Protein AF-A0A940J4S6-F1 (afdb_monomer_lite)

Secondary structure (DSSP, 8-state):
-HHHHHHHHHHHHHHHHHHHHHHS-SSSPPPTT-HHHHHHHHHHHHTS----GGG-PPPPPHHHHHHT-------SS-----

pLDDT: mean 73.94, std 13.81, range [53.03, 97.81]

Foldseek 3Di:
DVVVVVVVVVVVVVVVVVCQDVVVDPPLDARPPCNVVSVVVVVVVVPDPDPDCPVVDPPPPVVVVVVVPPDPDPPPPDDDDD

Structure (mmCIF, N/CA/C/O backbone):
data_AF-A0A940J4S6-F1
#
_entry.id   AF-A0A940J4S6-F1
#
loop_
_atom_site.group_PDB
_atom_site.id
_atom_site.type_symbol
_atom_site.label_atom_id
_atom_site.label_alt_id
_atom_site.label_comp_id
_atom_site.label_asym_id
_atom_site.label_entity_id
_atom_site.label_seq_id
_atom_site.pdbx_PDB_ins_code
_atom_site.Cartn_x
_atom_site.Cartn_y
_atom_site.Cartn_z
_atom_site.occupancy
_atom_site.B_iso_or_equiv
_atom_site.auth_seq_id
_atom_site.auth_comp_id
_atom_site.auth_asym_id
_atom_site.auth_atom_id
_atom_site.pdbx_PDB_model_num
ATOM 1 N N . MET A 1 1 ? 12.116 -14.000 -23.431 1.00 85.12 1 MET A N 1
ATOM 2 C CA . MET A 1 1 ? 10.925 -14.770 -23.007 1.00 85.12 1 MET A CA 1
ATOM 3 C C . MET A 1 1 ? 10.725 -14.722 -21.496 1.00 85.12 1 MET A C 1
ATOM 5 O O . MET A 1 1 ? 9.744 -14.124 -21.084 1.00 85.12 1 MET A O 1
ATOM 9 N N . LEU A 1 2 ? 11.657 -15.217 -20.665 1.00 95.50 2 LEU A N 1
ATOM 10 C CA . LEU A 1 2 ? 11.550 -15.121 -19.192 1.00 95.50 2 LEU A CA 1
ATOM 11 C C . LEU A 1 2 ? 11.308 -13.687 -18.689 1.00 95.50 2 LEU A C 1
ATOM 13 O O . LEU A 1 2 ? 10.411 -13.460 -17.888 1.00 95.50 2 LEU A O 1
ATOM 17 N N . TRP A 1 3 ? 12.065 -12.716 -19.206 1.00 96.25 3 TRP A N 1
ATOM 18 C CA . TRP A 1 3 ? 11.909 -11.304 -18.841 1.00 96.25 3 TRP A CA 1
ATOM 19 C C . TRP A 1 3 ? 10.495 -10.770 -19.101 1.00 96.25 3 TRP A C 1
ATOM 21 O O . TRP A 1 3 ? 9.911 -10.097 -18.261 1.00 96.25 3 TRP A O 1
ATOM 31 N N . THR A 1 4 ? 9.920 -11.126 -20.250 1.00 95.25 4 THR A N 1
ATOM 32 C CA . THR A 1 4 ? 8.550 -10.763 -20.624 1.00 95.25 4 THR A CA 1
ATOM 33 C C . THR A 1 4 ? 7.535 -11.365 -19.657 1.00 95.25 4 THR A C 1
ATOM 35 O O . THR A 1 4 ? 6.616 -10.673 -19.239 1.00 95.25 4 THR A O 1
ATOM 38 N N . LEU A 1 5 ? 7.724 -12.626 -19.257 1.00 97.06 5 LEU A N 1
ATOM 39 C CA . LEU A 1 5 ? 6.862 -13.284 -18.273 1.00 97.06 5 LEU A CA 1
ATOM 40 C C . LEU A 1 5 ? 6.968 -12.628 -16.892 1.00 97.06 5 LEU A C 1
ATOM 42 O O . LEU A 1 5 ? 5.945 -12.422 -16.248 1.00 97.06 5 LEU A O 1
ATOM 46 N N . LEU A 1 6 ? 8.175 -12.244 -16.461 1.00 97.62 6 LEU A N 1
ATOM 47 C CA . LEU A 1 6 ? 8.382 -11.502 -15.214 1.00 97.62 6 LEU A CA 1
ATOM 48 C C . LEU A 1 6 ? 7.698 -10.136 -15.248 1.00 97.62 6 LEU A C 1
ATOM 50 O O . LEU A 1 6 ? 7.008 -9.776 -14.300 1.00 97.62 6 LEU A O 1
ATOM 54 N N . ALA A 1 7 ? 7.863 -9.393 -16.343 1.00 97.12 7 ALA A N 1
ATOM 55 C CA . ALA A 1 7 ? 7.220 -8.098 -16.520 1.00 97.12 7 ALA A CA 1
ATOM 56 C C . ALA A 1 7 ? 5.691 -8.230 -16.496 1.00 97.12 7 ALA A C 1
ATOM 58 O O . ALA A 1 7 ?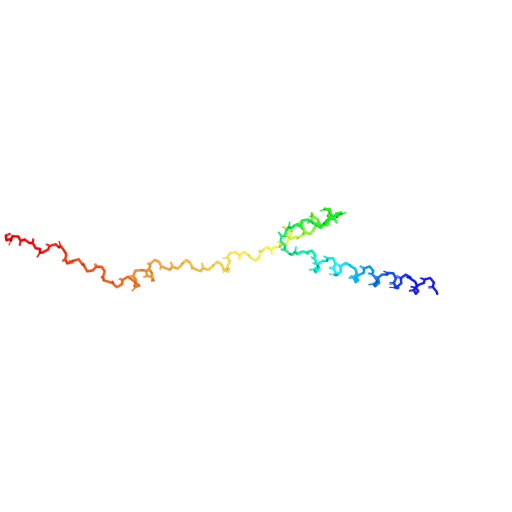 5.026 -7.445 -15.828 1.00 97.12 7 ALA A O 1
ATOM 59 N N . MET A 1 8 ? 5.145 -9.254 -17.163 1.00 97.50 8 MET A N 1
ATOM 60 C CA . MET A 1 8 ? 3.711 -9.545 -17.168 1.00 97.50 8 MET A CA 1
ATOM 61 C C . MET A 1 8 ? 3.209 -9.907 -15.764 1.00 97.50 8 MET A C 1
ATOM 63 O O . MET A 1 8 ? 2.209 -9.367 -15.303 1.00 97.50 8 MET A O 1
ATOM 67 N N . LEU A 1 9 ? 3.931 -10.767 -15.045 1.00 97.81 9 LEU A N 1
ATOM 68 C CA . LEU A 1 9 ? 3.591 -11.123 -13.670 1.00 97.81 9 LEU A CA 1
ATOM 69 C C . LEU A 1 9 ? 3.613 -9.895 -12.750 1.00 97.81 9 LEU A C 1
ATOM 71 O O . LEU A 1 9 ? 2.693 -9.708 -11.961 1.00 97.81 9 LEU A O 1
ATOM 75 N N . LEU A 1 10 ? 4.624 -9.032 -12.883 1.00 97.81 10 LEU A N 1
ATOM 76 C CA . LEU A 1 10 ? 4.761 -7.817 -12.083 1.00 97.81 10 LEU A CA 1
ATOM 77 C C . LEU A 1 10 ? 3.562 -6.877 -12.254 1.00 97.81 10 LEU A C 1
ATOM 79 O O . LEU A 1 10 ? 3.007 -6.417 -11.259 1.00 97.81 10 LEU A O 1
ATOM 83 N N . ILE A 1 11 ? 3.139 -6.609 -13.494 1.00 97.75 11 ILE A N 1
ATOM 84 C CA . ILE A 1 11 ? 1.985 -5.730 -13.749 1.00 97.75 11 ILE A CA 1
ATOM 85 C C . ILE A 1 11 ? 0.672 -6.341 -13.247 1.00 97.75 11 ILE A C 1
ATOM 87 O O . ILE A 1 11 ? -0.173 -5.614 -12.733 1.00 97.75 11 ILE A O 1
ATOM 91 N N . LEU A 1 12 ? 0.517 -7.667 -13.328 1.00 97.75 12 LEU A N 1
ATOM 92 C CA . LEU A 1 12 ? -0.630 -8.388 -12.767 1.00 97.75 12 LEU A CA 1
ATOM 93 C C . LEU A 1 12 ? -0.678 -8.261 -11.239 1.00 97.75 12 LEU A C 1
ATOM 95 O O . LEU A 1 12 ? -1.738 -7.979 -10.684 1.00 97.75 12 LEU A O 1
ATOM 99 N N . LEU A 1 13 ? 0.467 -8.410 -10.567 1.00 96.44 13 LEU A N 1
ATOM 100 C CA . LEU A 1 13 ? 0.574 -8.220 -9.120 1.00 96.44 13 LEU A CA 1
ATOM 101 C C . LEU A 1 13 ? 0.260 -6.778 -8.713 1.00 96.44 13 LEU A C 1
ATOM 103 O O . LEU A 1 13 ? -0.486 -6.567 -7.760 1.00 96.44 13 LEU A O 1
ATOM 107 N N . LEU A 1 14 ? 0.775 -5.791 -9.453 1.00 96.31 14 LEU A N 1
ATOM 108 C CA . LEU A 1 14 ? 0.470 -4.378 -9.215 1.00 96.31 14 LEU A CA 1
ATOM 109 C C . LEU A 1 14 ? -1.027 -4.091 -9.364 1.00 96.31 14 LEU A C 1
ATOM 111 O O . LEU A 1 14 ? -1.621 -3.460 -8.494 1.00 96.31 14 LEU A O 1
ATOM 115 N N . ALA A 1 15 ? -1.650 -4.577 -10.439 1.00 95.94 15 ALA A N 1
ATOM 116 C CA . ALA A 1 15 ? -3.077 -4.390 -10.677 1.00 95.94 15 ALA A CA 1
ATOM 117 C C . ALA A 1 15 ? -3.923 -5.035 -9.571 1.00 95.94 15 ALA A C 1
ATOM 119 O O . ALA A 1 15 ? -4.835 -4.400 -9.043 1.00 95.94 15 ALA A O 1
ATOM 120 N N . ALA A 1 16 ? -3.590 -6.266 -9.172 1.00 91.69 16 ALA A N 1
ATOM 121 C CA . ALA A 1 16 ? -4.256 -6.943 -8.067 1.00 91.69 16 ALA A CA 1
ATOM 122 C C . ALA A 1 16 ? -4.107 -6.162 -6.753 1.00 91.69 16 ALA A C 1
ATOM 124 O O . ALA A 1 16 ? -5.092 -5.984 -6.043 1.00 91.69 16 ALA A O 1
ATOM 125 N N . ALA A 1 17 ? -2.915 -5.636 -6.454 1.00 86.19 17 ALA A N 1
ATOM 126 C CA . ALA A 1 17 ? -2.680 -4.819 -5.267 1.00 86.19 17 ALA A CA 1
ATOM 127 C C . ALA A 1 17 ? -3.533 -3.541 -5.264 1.00 86.19 17 ALA A C 1
ATOM 129 O O . ALA A 1 17 ? -4.133 -3.214 -4.242 1.00 86.19 17 ALA A O 1
ATOM 130 N N . VAL A 1 18 ? -3.647 -2.856 -6.407 1.00 88.62 18 VAL A N 1
ATOM 131 C CA . VAL A 1 18 ? -4.524 -1.682 -6.557 1.00 88.62 18 VA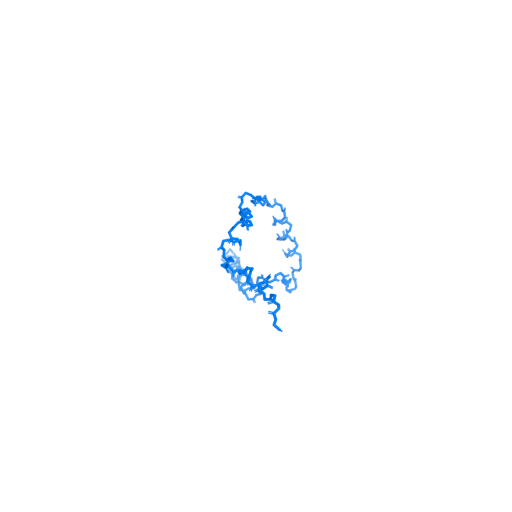L A CA 1
ATOM 132 C C . VAL A 1 18 ? -5.983 -2.062 -6.321 1.00 88.62 18 VAL A C 1
ATOM 134 O O . VAL A 1 18 ? -6.671 -1.385 -5.563 1.00 88.62 18 VAL A O 1
ATOM 137 N N . VAL A 1 19 ? -6.458 -3.158 -6.917 1.00 87.75 19 VAL A N 1
ATOM 138 C CA . VAL A 1 19 ? -7.832 -3.638 -6.715 1.00 87.75 19 VAL A CA 1
ATOM 139 C C . VAL A 1 19 ? -8.081 -3.986 -5.252 1.00 87.75 19 VAL A C 1
ATOM 141 O O . VAL A 1 19 ? -9.103 -3.585 -4.717 1.00 87.75 19 VAL A O 1
ATOM 144 N N . VAL A 1 20 ? -7.153 -4.675 -4.585 1.00 82.25 20 VAL A N 1
ATOM 145 C CA . VAL A 1 20 ? -7.257 -5.008 -3.157 1.00 82.25 20 VAL A CA 1
ATOM 146 C C . VAL A 1 20 ? -7.299 -3.741 -2.306 1.00 82.25 20 VAL A C 1
ATOM 148 O O . VAL A 1 20 ? -8.171 -3.630 -1.456 1.00 82.25 20 VAL A O 1
ATOM 151 N N . TYR A 1 21 ? -6.422 -2.768 -2.559 1.00 72.81 21 TYR A N 1
ATOM 152 C CA . TYR A 1 21 ? -6.404 -1.491 -1.841 1.00 72.81 21 TYR A CA 1
ATOM 153 C C . TYR A 1 21 ? -7.685 -0.670 -2.038 1.00 72.81 21 TYR A C 1
ATOM 155 O O . TYR A 1 21 ? -8.151 -0.010 -1.115 1.00 72.81 21 TYR A O 1
ATOM 163 N N . VAL A 1 22 ? -8.254 -0.684 -3.245 1.00 80.75 22 VAL A N 1
ATOM 164 C CA . VAL A 1 22 ? -9.494 0.044 -3.549 1.00 80.75 22 VAL A CA 1
ATOM 165 C C . VAL A 1 22 ? -10.722 -0.699 -3.012 1.00 80.75 22 VAL A C 1
ATOM 167 O O . VAL A 1 22 ? -11.654 -0.061 -2.526 1.00 80.75 22 VAL A O 1
ATOM 170 N N . ALA A 1 23 ? -10.740 -2.032 -3.101 1.00 78.12 23 ALA A N 1
ATOM 171 C CA . ALA A 1 23 ? -11.865 -2.867 -2.685 1.00 78.12 23 ALA A CA 1
ATOM 172 C C . ALA A 1 23 ? -11.939 -3.053 -1.162 1.00 78.12 23 ALA A C 1
ATOM 174 O O . ALA A 1 23 ? -13.043 -3.117 -0.624 1.00 78.12 23 ALA A O 1
ATOM 175 N N . TYR A 1 24 ? -10.798 -3.118 -0.467 1.00 70.44 24 TYR A N 1
ATOM 176 C CA . TYR A 1 24 ? -10.742 -3.094 0.995 1.00 70.44 24 TYR A CA 1
ATOM 177 C C . TYR A 1 24 ? -10.669 -1.639 1.484 1.00 70.44 24 TYR A C 1
ATOM 179 O O . TYR A 1 24 ? -9.718 -0.926 1.173 1.00 70.44 24 TYR A O 1
ATOM 187 N N . PRO A 1 25 ? -11.687 -1.144 2.204 1.00 63.44 25 PRO A N 1
ATOM 188 C CA . PRO A 1 25 ? -11.878 0.287 2.412 1.00 63.44 25 PRO A CA 1
ATOM 189 C C . PRO A 1 25 ? -10.895 0.916 3.418 1.00 63.44 25 PRO A C 1
ATOM 191 O O . PRO A 1 25 ? -10.369 0.266 4.316 1.00 63.44 25 PRO A O 1
ATOM 194 N N . HIS A 1 26 ? -10.736 2.244 3.313 1.00 53.16 26 HIS A N 1
ATOM 195 C CA . HIS A 1 26 ? -9.873 3.147 4.104 1.00 5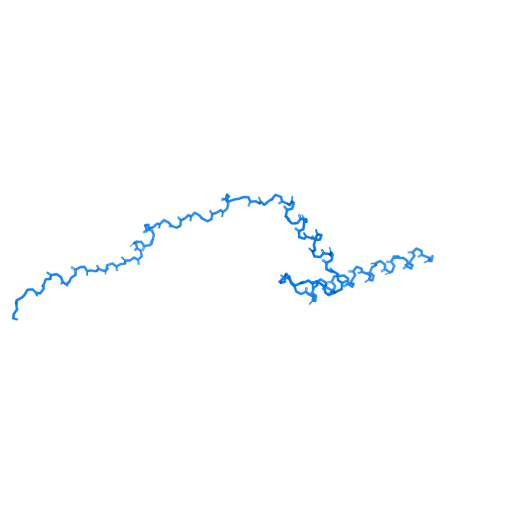3.16 26 HIS A CA 1
ATOM 196 C C . HIS A 1 26 ? -10.289 3.314 5.588 1.00 53.16 26 HIS A C 1
ATOM 198 O O . HIS A 1 26 ? -10.117 4.383 6.173 1.00 53.16 26 HIS A O 1
ATOM 204 N N . ARG A 1 27 ? -10.902 2.299 6.209 1.00 59.38 27 ARG A N 1
ATOM 205 C CA . ARG A 1 27 ? -11.507 2.408 7.551 1.00 59.38 27 ARG A CA 1
ATOM 206 C C . ARG A 1 27 ? -10.640 1.882 8.695 1.00 59.38 27 ARG A C 1
ATOM 208 O O . ARG A 1 27 ? -11.146 1.677 9.790 1.00 59.38 27 ARG A O 1
ATOM 215 N N . GLY A 1 28 ? -9.341 1.695 8.468 1.00 56.75 28 GLY A N 1
ATOM 216 C CA . GLY A 1 28 ? -8.456 1.100 9.474 1.00 56.75 28 GLY A CA 1
ATOM 217 C C . GLY A 1 28 ? -8.743 -0.383 9.733 1.00 56.75 28 GLY A C 1
ATOM 218 O O . GLY A 1 28 ? -8.221 -0.931 10.697 1.00 56.75 28 GLY A O 1
ATOM 219 N N . GLU A 1 29 ? -9.553 -1.031 8.890 1.00 62.12 29 GLU A N 1
ATOM 220 C CA . GLU A 1 29 ? -9.709 -2.484 8.905 1.00 62.12 29 GLU A CA 1
ATOM 221 C C . GLU A 1 29 ? -8.479 -3.134 8.267 1.00 62.12 29 GLU A C 1
ATOM 223 O O . GLU A 1 29 ? -8.000 -2.717 7.210 1.00 62.12 29 GLU A O 1
ATOM 228 N N . GLU A 1 30 ? -7.940 -4.139 8.952 1.00 61.19 30 GLU A N 1
ATOM 229 C CA . GLU A 1 30 ? -6.757 -4.874 8.521 1.00 61.19 30 GLU A CA 1
ATOM 230 C C . GLU A 1 30 ? -7.042 -5.634 7.222 1.00 61.19 30 GLU A C 1
ATOM 232 O O . GLU A 1 30 ? -8.077 -6.287 7.075 1.00 61.19 30 GLU A O 1
ATOM 237 N N . VAL A 1 31 ? -6.106 -5.571 6.270 1.00 61.06 31 VAL A N 1
ATOM 238 C CA . VAL A 1 31 ? -6.209 -6.316 5.010 1.00 61.06 31 VAL A CA 1
ATOM 239 C C . VAL A 1 31 ? -6.239 -7.816 5.340 1.00 61.06 31 VAL A C 1
ATOM 241 O O . VAL A 1 31 ? -5.267 -8.321 5.921 1.00 61.06 31 VAL A O 1
ATOM 244 N N . PRO A 1 32 ? -7.299 -8.565 4.976 1.00 63.47 32 PRO A N 1
ATOM 245 C CA . PRO A 1 32 ? -7.373 -9.985 5.286 1.00 63.47 32 PRO A CA 1
ATOM 246 C C . PRO A 1 32 ? -6.175 -10.719 4.688 1.00 63.47 32 PRO A C 1
ATOM 248 O O . PRO A 1 32 ? -5.908 -10.594 3.495 1.00 63.47 32 PRO A O 1
ATOM 251 N N . HIS A 1 33 ? -5.498 -11.525 5.510 1.00 66.69 33 HIS A N 1
ATOM 252 C CA . HIS A 1 33 ? -4.286 -12.298 5.184 1.00 66.69 33 HIS A CA 1
ATOM 253 C C . HIS A 1 33 ? -2.959 -11.512 5.135 1.00 66.69 33 HIS A C 1
ATOM 255 O O . HIS A 1 33 ? -1.918 -12.125 4.900 1.00 66.69 33 HIS A O 1
ATOM 261 N N . ALA A 1 34 ? -2.941 -10.201 5.413 1.00 70.00 34 ALA A N 1
ATOM 262 C CA . ALA A 1 34 ? -1.700 -9.413 5.473 1.00 70.00 34 ALA A CA 1
ATOM 263 C C . ALA A 1 34 ? -1.665 -8.384 6.630 1.00 70.00 34 ALA A C 1
ATOM 265 O O . ALA A 1 34 ? -1.448 -7.195 6.384 1.00 70.00 34 ALA A O 1
ATOM 266 N N . PRO A 1 35 ? -1.808 -8.815 7.901 1.00 69.75 35 PRO A N 1
ATOM 267 C CA . PRO A 1 35 ? -1.788 -7.906 9.058 1.00 69.75 35 PRO A CA 1
ATOM 268 C C . PRO A 1 35 ? -0.465 -7.127 9.180 1.00 69.75 35 PRO A C 1
ATOM 270 O O . PRO A 1 35 ? -0.448 -5.950 9.537 1.00 69.75 35 PRO A O 1
ATOM 273 N N . TRP A 1 36 ? 0.646 -7.744 8.763 1.00 74.88 36 TRP A N 1
ATOM 274 C CA . TRP A 1 36 ? 1.982 -7.139 8.759 1.00 74.88 36 TRP A CA 1
ATOM 275 C C . TRP A 1 36 ? 2.093 -5.889 7.870 1.00 74.88 36 TRP A C 1
ATOM 277 O O . TRP A 1 36 ? 2.905 -5.004 8.144 1.00 74.88 36 TRP A O 1
ATOM 287 N N . LEU A 1 37 ? 1.283 -5.796 6.808 1.00 72.75 37 LEU A N 1
ATOM 288 C CA . LEU A 1 37 ? 1.295 -4.654 5.895 1.00 72.75 37 LEU A CA 1
ATOM 289 C C . LEU A 1 37 ? 0.660 -3.422 6.550 1.00 72.75 37 LEU A C 1
ATOM 291 O O . LEU A 1 37 ? 1.179 -2.314 6.413 1.00 72.75 37 LEU A O 1
ATOM 295 N N . GLY A 1 38 ? -0.423 -3.621 7.310 1.00 68.00 38 GLY A N 1
ATOM 296 C CA . GLY A 1 38 ? -1.063 -2.556 8.083 1.00 68.00 38 GLY A CA 1
ATOM 297 C C . GLY A 1 38 ? -0.129 -1.991 9.152 1.00 68.00 38 GLY A C 1
ATOM 298 O O . GLY A 1 38 ? -0.017 -0.775 9.303 1.00 68.00 38 GLY A O 1
ATOM 299 N N . GLU A 1 39 ? 0.615 -2.863 9.829 1.00 77.62 39 GLU A N 1
ATOM 300 C CA . GLU A 1 39 ? 1.564 -2.463 10.868 1.00 77.62 39 GLU A CA 1
ATOM 301 C C . GLU A 1 39 ? 2.766 -1.686 10.305 1.00 77.62 39 GLU A C 1
ATOM 303 O O . GLU A 1 39 ? 3.174 -0.674 10.880 1.00 77.62 39 GLU A O 1
ATOM 308 N N . ALA A 1 40 ? 3.280 -2.079 9.134 1.00 82.00 40 ALA A N 1
ATOM 309 C CA . ALA A 1 40 ? 4.351 -1.353 8.450 1.00 82.00 40 ALA A CA 1
ATOM 310 C C . ALA A 1 40 ? 3.914 0.056 8.009 1.00 82.00 40 ALA A C 1
ATOM 312 O O . ALA A 1 40 ? 4.660 1.021 8.189 1.00 82.00 40 ALA A O 1
ATOM 313 N N . ILE A 1 41 ? 2.695 0.189 7.475 1.00 75.56 41 ILE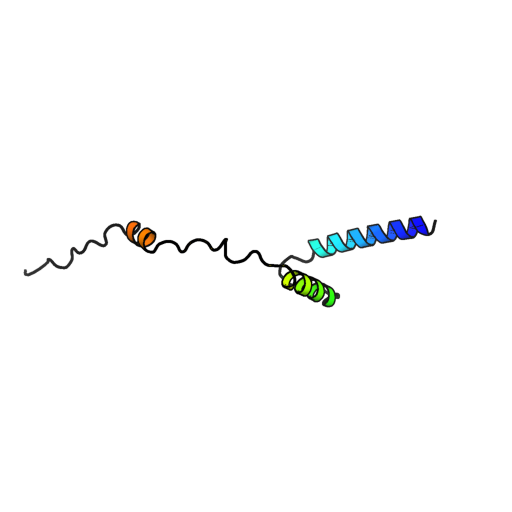 A N 1
ATOM 314 C CA . ILE A 1 41 ? 2.130 1.485 7.074 1.00 75.56 41 ILE A CA 1
ATOM 315 C C . ILE A 1 41 ? 1.897 2.369 8.301 1.00 75.56 41 ILE A C 1
ATOM 317 O O . ILE A 1 41 ? 2.304 3.529 8.295 1.00 75.56 41 ILE A O 1
ATOM 321 N N . LYS A 1 42 ? 1.308 1.825 9.374 1.00 77.19 42 LYS A N 1
ATOM 322 C CA . LYS A 1 42 ? 1.078 2.551 10.632 1.00 77.19 42 LYS A CA 1
ATOM 323 C C . LYS A 1 42 ? 2.381 3.108 11.202 1.00 77.19 42 LYS A C 1
ATOM 325 O O . LYS A 1 42 ? 2.461 4.290 11.523 1.00 77.19 42 LYS A O 1
ATOM 330 N N . LYS A 1 43 ? 3.423 2.279 11.237 1.00 81.12 43 LYS A N 1
ATOM 331 C CA . LYS A 1 43 ? 4.754 2.673 11.703 1.00 81.12 43 LYS A CA 1
ATOM 332 C C . LYS A 1 43 ? 5.398 3.737 10.808 1.00 81.12 43 LYS A C 1
ATOM 334 O O . LYS A 1 43 ? 6.118 4.598 11.300 1.00 81.12 43 LYS A O 1
ATOM 339 N N . GLY A 1 44 ? 5.119 3.703 9.504 1.00 84.44 44 GLY A N 1
ATOM 340 C CA . GLY A 1 44 ? 5.523 4.749 8.563 1.00 84.44 44 GLY A CA 1
ATOM 341 C C . GLY A 1 44 ? 4.817 6.086 8.809 1.00 84.44 44 GLY A C 1
ATOM 342 O O . GLY A 1 44 ? 5.469 7.125 8.785 1.00 84.44 44 GLY A O 1
ATOM 343 N N . VAL A 1 45 ? 3.510 6.064 9.095 1.00 80.81 45 VAL A N 1
ATOM 344 C CA . VAL A 1 45 ? 2.717 7.262 9.430 1.00 80.81 45 VAL A CA 1
ATOM 345 C C . VAL A 1 45 ? 3.165 7.883 10.750 1.00 80.81 45 VAL A C 1
ATOM 347 O O . VAL A 1 45 ? 3.336 9.094 10.816 1.00 80.81 45 VAL A O 1
ATOM 350 N N . GLU A 1 46 ? 3.418 7.074 11.777 1.00 80.38 46 GLU A N 1
ATOM 351 C CA . GLU A 1 46 ? 3.932 7.561 13.067 1.00 80.38 46 GLU A CA 1
ATOM 352 C C . GLU A 1 46 ? 5.343 8.164 12.960 1.00 80.38 46 GLU A C 1
ATOM 354 O O . GLU A 1 46 ? 5.705 9.031 13.751 1.00 80.38 46 GLU A O 1
ATOM 359 N N . ALA A 1 47 ? 6.143 7.730 11.982 1.00 83.38 47 ALA A N 1
ATOM 360 C CA . ALA A 1 47 ? 7.480 8.266 11.736 1.00 83.38 47 ALA A CA 1
ATOM 361 C C . ALA A 1 47 ? 7.480 9.575 10.926 1.00 83.38 47 ALA A C 1
ATOM 363 O O . ALA A 1 47 ? 8.517 10.237 10.830 1.00 83.38 47 ALA A O 1
ATOM 364 N N . LEU A 1 48 ? 6.350 9.945 10.318 1.00 84.00 48 LEU A N 1
ATOM 365 C CA . LEU A 1 48 ? 6.237 11.184 9.561 1.00 84.00 48 LEU A CA 1
ATOM 366 C C . LEU A 1 48 ? 6.061 12.367 10.527 1.00 84.00 48 LEU A C 1
ATOM 368 O O . LEU A 1 48 ? 5.229 12.297 11.433 1.00 84.00 48 LEU A O 1
ATOM 372 N N . PRO A 1 49 ? 6.809 13.472 10.341 1.00 76.88 49 PRO A N 1
ATOM 373 C CA . PRO A 1 49 ? 6.588 14.685 11.112 1.00 76.88 49 PRO A CA 1
ATOM 374 C C . PRO A 1 49 ? 5.177 15.192 10.818 1.00 76.88 49 PRO A C 1
ATOM 376 O O . PRO A 1 49 ? 4.872 15.635 9.709 1.00 76.88 49 PRO A O 1
ATOM 379 N N . THR A 1 50 ? 4.296 15.096 11.809 1.00 77.69 50 THR A N 1
ATOM 380 C CA . THR A 1 50 ? 2.965 15.687 11.722 1.00 77.69 50 THR A CA 1
ATOM 381 C C . THR A 1 50 ? 3.124 17.200 11.647 1.00 77.69 50 THR A C 1
ATOM 383 O O . THR A 1 50 ? 3.861 17.777 12.450 1.00 77.69 50 THR A O 1
ATOM 386 N N . LEU A 1 51 ? 2.445 17.849 10.697 1.00 73.62 51 LEU A N 1
ATOM 387 C CA . LEU A 1 51 ? 2.304 19.304 10.689 1.00 73.62 51 LEU A CA 1
ATOM 388 C C . LEU A 1 51 ? 1.630 19.686 12.012 1.00 73.62 51 LEU A C 1
ATOM 390 O O . LEU A 1 51 ? 0.459 19.375 12.221 1.00 73.62 51 LEU A O 1
ATOM 394 N N . GLY A 1 52 ? 2.422 20.229 12.936 1.00 61.59 52 GLY A N 1
ATOM 395 C CA . GLY A 1 52 ? 1.982 20.568 14.282 1.00 61.59 52 GLY A CA 1
ATOM 396 C C . GLY A 1 52 ? 0.891 21.632 14.272 1.00 61.59 52 GLY A C 1
ATOM 397 O O . GLY A 1 52 ? 0.613 22.244 13.242 1.00 61.59 52 GLY A O 1
ATOM 398 N N . ASP A 1 53 ? 0.314 21.835 15.452 1.00 58.72 53 ASP A N 1
ATOM 399 C CA . ASP A 1 53 ? -0.818 22.687 15.844 1.00 58.72 53 ASP A CA 1
ATOM 400 C C . ASP A 1 53 ? -0.837 24.153 15.341 1.00 58.72 53 ASP A C 1
ATOM 402 O O . ASP A 1 53 ? -1.650 24.952 15.790 1.00 58.72 53 ASP A O 1
ATOM 406 N N . GLU A 1 54 ? 0.002 24.549 14.387 1.00 58.91 54 GLU A N 1
ATOM 407 C CA . GLU A 1 54 ? -0.035 25.856 13.725 1.00 58.91 54 GLU A CA 1
ATOM 408 C C . GLU A 1 54 ? -1.326 26.063 12.907 1.00 58.91 54 GLU A C 1
ATOM 410 O O . GLU A 1 54 ? -1.788 27.188 12.736 1.00 58.91 54 GLU A O 1
ATOM 415 N N . LEU A 1 55 ? -1.965 24.970 12.467 1.00 58.25 55 LEU A N 1
ATOM 416 C CA . LEU A 1 55 ? -3.303 24.970 11.858 1.00 58.25 55 LEU A CA 1
ATOM 417 C C . LEU A 1 55 ? -4.435 24.802 12.884 1.00 58.25 55 LEU A C 1
ATOM 419 O O . LEU A 1 55 ? -5.595 24.657 12.480 1.00 58.25 55 LEU A O 1
ATOM 423 N N . ALA A 1 56 ? -4.137 24.796 14.192 1.00 66.06 56 ALA A N 1
ATOM 424 C CA . ALA A 1 56 ? -5.170 24.771 15.216 1.00 66.06 56 ALA A CA 1
ATOM 425 C C . ALA A 1 56 ? -6.121 25.938 14.956 1.00 66.06 56 ALA A C 1
ATOM 427 O O . ALA A 1 56 ? -5.746 27.110 15.018 1.00 66.06 56 ALA A O 1
ATOM 428 N N . THR A 1 57 ? -7.360 25.588 14.610 1.00 67.62 57 THR A N 1
ATOM 429 C CA . THR A 1 57 ? -8.448 26.542 14.429 1.00 67.62 57 THR A CA 1
ATOM 430 C C . THR A 1 57 ? -8.426 27.483 15.631 1.00 67.62 57 THR A C 1
ATOM 432 O O . THR A 1 57 ? -8.523 26.988 16.759 1.00 67.62 57 THR A O 1
ATOM 435 N N . PRO A 1 58 ? -8.245 28.803 15.434 1.00 70.81 58 PRO A N 1
ATOM 436 C CA . PRO A 1 58 ? -8.169 29.727 16.550 1.00 70.81 58 PRO A CA 1
ATOM 437 C C . PRO A 1 58 ? -9.411 29.529 17.424 1.00 70.81 58 PRO A C 1
ATOM 439 O O . PRO A 1 58 ? -10.512 29.374 16.878 1.00 70.81 58 PRO A O 1
ATOM 442 N N . PRO A 1 59 ? -9.260 29.479 18.761 1.00 73.06 59 PRO A N 1
ATOM 443 C CA . PRO A 1 59 ? -10.387 29.278 19.655 1.00 73.06 59 PRO A CA 1
ATOM 444 C C . PRO A 1 59 ? -11.429 30.339 19.325 1.00 73.06 59 PRO A C 1
ATOM 446 O O . PRO A 1 59 ? -11.138 31.534 19.401 1.00 73.06 59 PRO A O 1
ATOM 449 N N . VAL A 1 60 ? -12.623 29.906 18.903 1.00 74.38 60 VAL A N 1
ATOM 450 C CA . VAL A 1 60 ? -13.721 30.825 18.587 1.00 74.38 60 VAL A CA 1
ATOM 451 C C . VAL A 1 60 ? -13.888 31.738 19.803 1.00 74.38 60 VAL A C 1
ATOM 453 O O . VAL A 1 60 ? -14.182 31.225 20.890 1.00 74.38 60 VAL A O 1
ATOM 456 N N . PRO A 1 61 ? -13.663 33.060 19.668 1.00 75.94 61 PRO A N 1
ATOM 457 C CA . PRO A 1 61 ? -13.665 33.939 20.818 1.00 75.94 61 PRO A CA 1
ATOM 458 C C . PRO A 1 61 ? -15.025 33.831 21.496 1.00 75.94 61 PRO A C 1
ATOM 460 O O . PRO A 1 61 ? -16.064 33.925 20.839 1.00 75.94 61 PRO A O 1
ATOM 463 N N . ALA A 1 62 ? -15.037 33.672 22.820 1.00 71.19 62 ALA A N 1
ATOM 464 C CA . ALA A 1 62 ? -16.274 33.622 23.602 1.00 71.19 62 ALA A CA 1
ATOM 465 C C . ALA A 1 62 ? -17.186 34.845 23.350 1.00 71.19 62 ALA A C 1
ATOM 467 O O . ALA A 1 62 ? -18.390 34.790 23.596 1.00 71.19 62 ALA A O 1
ATOM 468 N N . GLN A 1 63 ? -16.623 35.931 22.811 1.00 65.88 63 GLN A N 1
ATOM 469 C CA . GLN A 1 63 ? -17.330 37.135 22.388 1.00 65.88 63 GLN A CA 1
ATOM 470 C C . GLN A 1 63 ? -18.229 36.913 21.161 1.00 65.88 63 GLN A C 1
ATOM 472 O O . GLN A 1 63 ? -19.380 37.332 21.195 1.00 65.88 63 GLN A O 1
ATOM 477 N N . ALA A 1 64 ? -17.805 36.124 20.166 1.00 65.38 64 ALA A N 1
ATOM 478 C CA . ALA A 1 64 ? -18.641 35.783 19.008 1.00 65.38 64 ALA A CA 1
ATOM 479 C C . ALA A 1 64 ? -19.875 34.938 19.395 1.00 65.38 64 ALA A C 1
ATOM 481 O O . ALA A 1 64 ? -20.894 34.948 18.705 1.00 65.38 64 ALA A O 1
ATOM 482 N N . ARG A 1 65 ? -19.801 34.210 20.523 1.00 64.31 65 ARG A N 1
ATOM 483 C CA . ARG A 1 65 ? -20.943 33.491 21.115 1.00 64.31 65 ARG A CA 1
ATOM 484 C C . ARG A 1 65 ? -21.885 34.428 21.883 1.00 64.31 65 ARG A C 1
ATOM 486 O O . ARG A 1 65 ? -23.085 34.185 21.868 1.00 64.31 65 ARG A O 1
ATOM 493 N N . ARG A 1 66 ? -21.363 35.484 22.521 1.00 64.75 66 ARG A N 1
ATOM 494 C CA . ARG A 1 66 ? -22.161 36.497 23.237 1.00 64.75 66 ARG A CA 1
ATOM 495 C C . ARG A 1 66 ? -22.890 37.449 22.290 1.00 64.75 66 ARG A C 1
ATOM 497 O O . ARG A 1 66 ? -24.031 37.786 22.558 1.00 64.75 66 ARG A O 1
ATOM 504 N N . GLU A 1 67 ? -22.283 37.820 21.167 1.00 64.31 67 GLU A N 1
ATOM 505 C CA . GLU A 1 67 ? -22.909 38.710 20.174 1.00 64.31 67 GLU A CA 1
ATOM 506 C C . GLU A 1 67 ? -24.054 38.042 19.398 1.00 64.31 67 GLU A C 1
ATOM 508 O O . GLU A 1 67 ? -24.993 38.710 18.980 1.00 64.31 67 GLU A O 1
ATOM 513 N N . ARG A 1 68 ? -24.033 36.708 19.252 1.00 61.41 68 ARG A N 1
ATOM 514 C CA . ARG A 1 68 ? -25.176 35.935 18.729 1.00 61.41 68 ARG A CA 1
ATOM 515 C C . ARG A 1 68 ? -26.253 35.631 19.767 1.00 61.41 68 ARG A C 1
ATOM 517 O O . ARG A 1 68 ? -27.173 34.875 19.459 1.00 61.41 68 ARG A O 1
ATOM 524 N N . GLN A 1 69 ? -26.140 36.161 20.979 1.00 63.03 69 GLN A N 1
ATOM 525 C CA . GLN A 1 69 ? -27.194 36.068 21.974 1.00 63.03 69 GLN A CA 1
ATOM 526 C C . GLN A 1 69 ? -27.924 37.413 21.997 1.00 63.03 69 GLN A C 1
ATOM 528 O O . GLN A 1 69 ? -27.628 38.237 22.860 1.00 63.03 69 GLN A O 1
ATOM 533 N N . PRO A 1 70 ? -28.824 37.675 21.023 1.00 60.41 70 PRO A N 1
ATOM 534 C CA . PRO A 1 70 ? -29.676 38.842 21.090 1.00 60.41 70 PRO A CA 1
ATOM 535 C C . PRO A 1 70 ? -30.541 38.665 22.333 1.00 60.41 70 PRO A C 1
ATOM 537 O O . PRO A 1 70 ? -31.299 37.703 22.451 1.00 60.41 70 PRO A O 1
ATOM 540 N N . ASP A 1 71 ? -30.319 39.553 23.290 1.00 61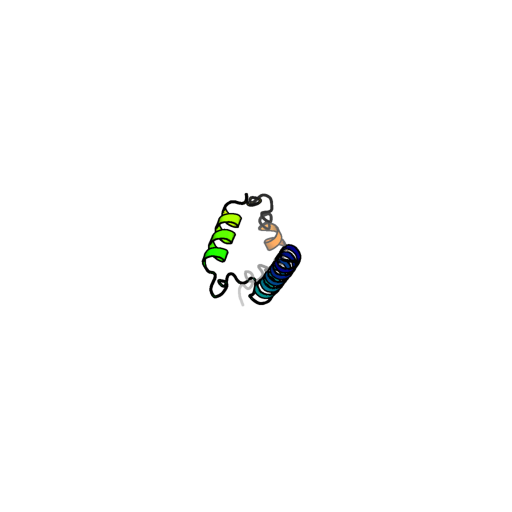.09 71 ASP A N 1
ATOM 541 C CA . ASP A 1 71 ? -31.317 40.002 24.242 1.00 61.09 71 ASP A CA 1
ATOM 542 C C . ASP A 1 71 ? -32.130 38.872 24.886 1.00 61.09 71 ASP A C 1
ATOM 544 O O . ASP A 1 71 ? -33.336 38.730 24.679 1.00 61.09 71 ASP A O 1
ATOM 548 N N . GLN A 1 72 ? -31.494 38.113 25.786 1.00 61.62 72 GLN A N 1
ATOM 549 C CA . GLN A 1 72 ? -32.244 37.649 26.957 1.00 61.62 72 GLN A CA 1
ATOM 550 C C . GLN A 1 72 ? -32.513 38.874 27.831 1.00 61.62 72 GLN A C 1
ATOM 552 O O . GLN A 1 72 ? -31.798 39.173 28.783 1.00 61.62 72 GLN A O 1
ATOM 557 N N . HIS A 1 73 ? -33.520 39.620 27.386 1.00 58.47 73 HIS A N 1
ATOM 558 C CA . HIS A 1 73 ? -34.102 40.794 28.001 1.00 58.47 73 HIS A CA 1
ATOM 559 C C . HIS A 1 73 ? -34.372 40.511 29.486 1.00 58.47 73 HIS A C 1
ATOM 561 O O . HIS A 1 73 ? -35.165 39.615 29.799 1.00 58.47 73 HIS A O 1
ATOM 567 N N . PRO A 1 74 ? -33.720 41.215 30.428 1.00 59.47 74 PRO A N 1
ATOM 568 C CA . PRO A 1 74 ? -34.025 41.100 31.845 1.00 59.47 74 PRO A CA 1
ATOM 569 C C . PRO A 1 74 ? -35.314 41.878 32.137 1.00 59.47 74 PRO A C 1
ATOM 571 O O . PRO A 1 74 ? -35.291 42.914 32.792 1.00 59.47 74 PRO A O 1
ATOM 574 N N . GLU A 1 75 ? -36.455 41.390 31.648 1.00 57.47 75 GLU A N 1
ATOM 575 C CA . GLU A 1 75 ? -37.760 42.041 31.844 1.00 57.47 75 GLU A CA 1
ATOM 576 C C . GLU A 1 75 ? -38.734 41.217 32.685 1.00 57.47 75 GLU A C 1
ATOM 578 O O . GLU A 1 75 ? -39.944 41.263 32.500 1.00 57.47 75 GLU A O 1
ATOM 583 N N . GLN A 1 76 ? -38.223 40.462 33.658 1.00 60.12 76 GLN A N 1
ATOM 584 C CA . GLN A 1 76 ? -39.077 39.836 34.677 1.00 60.12 76 GLN A CA 1
ATOM 585 C C . GLN A 1 76 ? -38.716 40.240 36.112 1.00 60.12 76 GLN A C 1
ATOM 587 O O . GLN A 1 76 ? -39.124 39.587 37.065 1.00 60.12 76 GLN A O 1
ATOM 592 N N . ALA A 1 77 ? -38.005 41.359 36.290 1.00 58.50 77 ALA A N 1
ATOM 593 C CA . ALA A 1 77 ? -37.749 41.953 37.609 1.00 58.50 77 ALA A CA 1
ATOM 594 C C . ALA A 1 77 ? -38.749 43.067 37.995 1.00 58.50 77 ALA A C 1
ATOM 596 O O . ALA A 1 77 ? -38.540 43.770 38.981 1.00 58.50 77 ALA A O 1
ATOM 597 N N . GLY A 1 78 ? -39.833 43.249 37.235 1.00 57.62 78 GLY A N 1
ATOM 598 C CA . GLY A 1 78 ? -40.674 44.445 37.322 1.00 57.62 78 GLY A CA 1
ATOM 599 C C . GLY A 1 78 ? -42.177 44.204 37.253 1.00 57.62 78 GLY A C 1
ATOM 600 O O . GLY A 1 78 ? -42.870 45.026 36.673 1.00 57.62 78 GLY A O 1
ATOM 601 N N . HIS A 1 79 ? -42.711 43.118 37.815 1.00 53.03 79 HIS A N 1
ATOM 602 C CA . HIS A 1 79 ? -44.135 43.057 38.184 1.00 53.03 79 HIS A CA 1
ATOM 603 C C . HIS 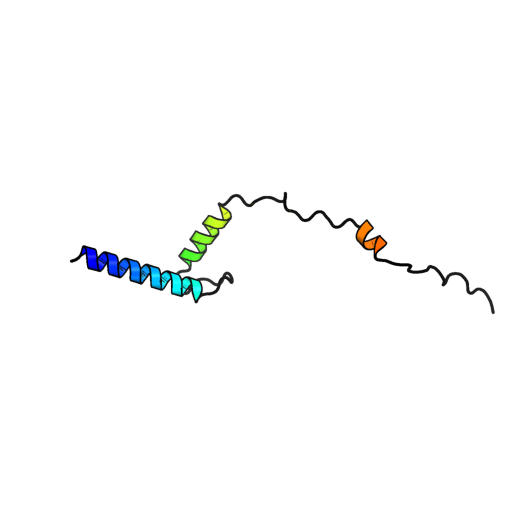A 1 79 ? -44.253 42.885 39.695 1.00 53.03 79 HIS A C 1
ATOM 605 O O . HIS A 1 79 ? -44.562 41.831 40.245 1.00 53.03 79 HIS A O 1
ATOM 611 N N . ALA A 1 80 ? -43.940 43.989 40.369 1.00 57.69 80 ALA A N 1
ATOM 612 C CA . ALA A 1 80 ? -44.467 44.266 41.682 1.00 57.69 80 ALA A CA 1
ATOM 613 C C . ALA A 1 80 ? -45.999 44.343 41.607 1.00 57.69 80 ALA A C 1
ATOM 615 O O . ALA A 1 80 ? -46.539 44.973 40.705 1.00 57.69 80 ALA A O 1
ATOM 616 N N . ARG A 1 81 ? -46.641 43.798 42.642 1.00 56.38 81 ARG A N 1
ATOM 617 C CA . ARG A 1 81 ? -47.883 44.310 43.237 1.00 56.38 81 ARG A CA 1
ATOM 618 C C . ARG A 1 81 ? -49.066 44.509 42.283 1.00 56.38 81 ARG A C 1
ATOM 620 O O . ARG A 1 81 ? -49.235 45.574 41.695 1.00 56.38 81 ARG A O 1
ATOM 627 N N . SER A 1 82 ? -49.982 43.551 42.299 1.00 58.38 82 SER A N 1
ATOM 628 C CA . SER A 1 82 ? -51.431 43.784 42.256 1.00 58.38 82 SER A CA 1
ATOM 629 C C . SER A 1 82 ? -52.109 42.640 42.990 1.00 58.38 82 SER A C 1
ATOM 631 O O . SER A 1 82 ? -51.739 41.484 42.690 1.00 58.38 82 SER A O 1
#

Sequence (82 aa):
MLWTLLAMLLILLLAAAVVVYVAYPHRGEEVPHAPWLGEAIKKGVEALPTLGDELATPPVPAQARRERQPDQHPEQAGHARS

Radius of gyration: 30.01 Å; chains: 1; bounding box: 63×60×66 Å